Protein AF-A0A1X7DSU1-F1 (afdb_monomer_lite)

Structure (mmCIF, N/CA/C/O backbone):
data_AF-A0A1X7DSU1-F1
#
_entry.id   AF-A0A1X7DSU1-F1
#
loop_
_atom_site.group_PDB
_atom_site.id
_atom_site.type_symbol
_atom_site.label_atom_id
_atom_site.label_alt_id
_atom_site.label_comp_id
_atom_site.label_asym_id
_atom_site.label_entity_id
_atom_site.label_seq_id
_atom_site.pdbx_PDB_ins_code
_atom_site.Cartn_x
_atom_site.Cartn_y
_atom_site.Cartn_z
_atom_site.occupancy
_atom_site.B_iso_or_equiv
_atom_site.auth_seq_id
_atom_site.auth_comp_id
_atom_site.auth_asym_id
_atom_site.auth_atom_id
_atom_site.pdbx_PDB_model_num
ATOM 1 N N . MET A 1 1 ? 17.493 -25.623 -11.141 1.00 43.12 1 MET A N 1
ATOM 2 C CA . MET A 1 1 ? 17.955 -24.759 -12.253 1.00 43.12 1 MET A CA 1
ATOM 3 C C . MET A 1 1 ? 16.975 -23.604 -12.408 1.00 43.12 1 MET A C 1
ATOM 5 O O . MET A 1 1 ? 15.804 -23.852 -12.664 1.00 43.12 1 MET A O 1
ATOM 9 N N . GLY A 1 2 ? 17.407 -22.365 -12.158 1.00 57.72 2 GLY A N 1
ATOM 10 C CA . GLY A 1 2 ? 16.539 -21.190 -12.284 1.00 57.72 2 GLY A CA 1
ATOM 11 C C . GLY A 1 2 ? 16.185 -20.933 -13.747 1.00 57.72 2 GLY A C 1
ATOM 12 O O . GLY A 1 2 ? 17.077 -20.900 -14.594 1.00 57.72 2 GLY A O 1
ATOM 13 N N . LYS A 1 3 ? 14.893 -20.769 -14.056 1.00 66.44 3 LYS A N 1
ATOM 14 C CA . LYS A 1 3 ? 14.447 -20.371 -15.398 1.00 66.44 3 LYS A CA 1
ATOM 15 C C . LYS A 1 3 ? 15.136 -19.060 -15.783 1.00 66.44 3 LYS A C 1
ATOM 17 O O . LYS A 1 3 ? 15.076 -18.078 -15.043 1.00 66.44 3 LYS A O 1
ATOM 22 N N . ARG A 1 4 ? 15.801 -19.044 -16.939 1.00 81.25 4 ARG A N 1
ATOM 23 C CA . ARG A 1 4 ? 16.425 -17.839 -17.490 1.00 81.25 4 ARG A CA 1
ATOM 24 C C . ARG A 1 4 ? 15.317 -16.896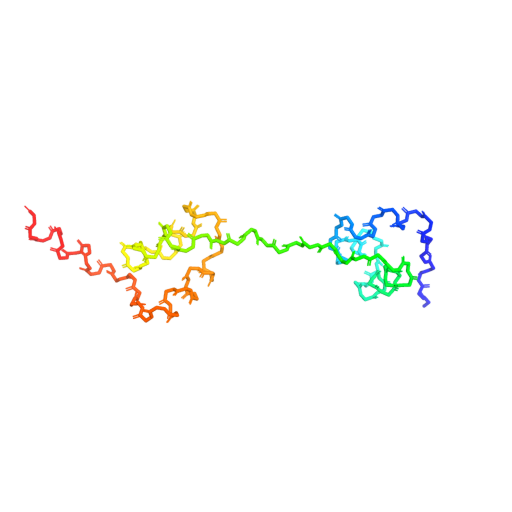 -17.962 1.00 81.25 4 ARG A C 1
ATOM 26 O O . ARG A 1 4 ? 14.570 -17.230 -18.875 1.00 81.25 4 ARG A O 1
ATOM 33 N N . ILE A 1 5 ? 15.195 -15.744 -17.309 1.00 87.19 5 ILE A N 1
ATOM 34 C CA . ILE A 1 5 ? 14.191 -14.727 -17.641 1.00 87.19 5 ILE A CA 1
ATOM 35 C C . ILE A 1 5 ? 14.673 -13.945 -18.864 1.00 87.19 5 ILE A C 1
ATOM 37 O O . ILE A 1 5 ? 15.768 -13.376 -18.852 1.00 87.19 5 ILE A O 1
ATOM 41 N N . ASP A 1 6 ? 13.845 -13.891 -19.903 1.00 91.62 6 ASP A N 1
ATOM 42 C CA . ASP A 1 6 ? 14.053 -13.009 -21.050 1.00 91.62 6 ASP A CA 1
ATOM 43 C C . ASP A 1 6 ? 13.596 -11.585 -20.713 1.00 91.62 6 ASP A C 1
ATOM 45 O O . ASP A 1 6 ? 12.442 -11.212 -20.914 1.00 91.62 6 ASP A O 1
ATOM 49 N N . TRP A 1 7 ? 14.509 -10.790 -20.155 1.00 91.81 7 TRP A N 1
ATOM 50 C CA . TRP A 1 7 ? 14.218 -9.432 -19.693 1.00 91.81 7 TRP A CA 1
ATOM 51 C C . TRP A 1 7 ? 13.771 -8.467 -20.792 1.00 91.81 7 TRP A C 1
ATOM 53 O O . TRP A 1 7 ? 13.059 -7.517 -20.477 1.00 91.81 7 TRP A O 1
ATOM 63 N N . SER A 1 8 ? 14.114 -8.719 -22.060 1.00 90.31 8 SER A N 1
ATOM 64 C CA . SER A 1 8 ? 13.746 -7.831 -23.172 1.00 90.31 8 SER A CA 1
ATOM 65 C C . SER A 1 8 ? 12.228 -7.621 -23.273 1.00 90.31 8 SER A C 1
ATOM 67 O O . SER A 1 8 ? 11.763 -6.525 -23.573 1.00 90.31 8 SER A O 1
ATOM 69 N N . ARG A 1 9 ? 11.445 -8.647 -22.916 1.00 92.38 9 ARG A N 1
ATOM 70 C CA . ARG A 1 9 ? 9.974 -8.619 -22.929 1.00 92.38 9 ARG A CA 1
ATOM 71 C C . ARG A 1 9 ? 9.357 -7.897 -21.729 1.00 92.38 9 ARG A C 1
ATOM 73 O O . ARG A 1 9 ? 8.205 -7.470 -21.800 1.00 92.38 9 ARG A O 1
ATOM 80 N N . TRP A 1 10 ? 10.101 -7.780 -20.629 1.00 93.38 10 TRP A N 1
ATOM 81 C CA . TRP A 1 10 ? 9.591 -7.331 -19.327 1.00 93.38 10 TRP A CA 1
ATOM 82 C C . TRP A 1 10 ? 10.134 -5.973 -18.889 1.00 93.38 10 TRP A C 1
ATOM 84 O O . TRP A 1 10 ? 9.517 -5.338 -18.036 1.00 93.38 10 TRP A O 1
ATOM 94 N N . ASP A 1 11 ? 11.242 -5.505 -19.470 1.00 94.00 11 ASP A N 1
ATOM 95 C CA . ASP A 1 11 ? 11.871 -4.233 -19.096 1.00 94.00 11 ASP A CA 1
ATOM 96 C C . ASP A 1 11 ? 10.897 -3.047 -19.208 1.00 94.00 11 ASP A C 1
ATOM 98 O O . ASP A 1 11 ? 10.904 -2.169 -18.348 1.00 94.00 11 ASP A O 1
ATOM 102 N N . GLN A 1 12 ? 9.983 -3.075 -20.186 1.00 93.62 12 GLN A N 1
ATOM 103 C CA . GLN A 1 12 ? 8.932 -2.063 -20.369 1.00 93.62 12 GLN A CA 1
ATOM 104 C C . GLN A 1 12 ? 7.914 -1.982 -19.216 1.00 93.62 12 GLN A C 1
ATOM 106 O O . GLN A 1 12 ? 7.245 -0.966 -19.055 1.00 93.62 12 GLN A O 1
ATOM 111 N N . LEU A 1 13 ? 7.768 -3.045 -18.415 1.00 92.88 13 LEU A N 1
ATOM 112 C CA . LEU A 1 13 ? 6.826 -3.084 -17.293 1.00 92.88 13 LEU A CA 1
ATOM 113 C C . LEU A 1 13 ? 7.452 -2.580 -15.990 1.00 92.88 13 LEU A C 1
ATOM 115 O O . LEU A 1 13 ? 6.725 -2.219 -15.060 1.00 92.88 13 LEU A O 1
ATOM 119 N N . LEU A 1 14 ? 8.781 -2.526 -15.905 1.00 93.12 14 LEU A N 1
ATOM 120 C CA . LEU A 1 14 ? 9.485 -2.094 -14.703 1.00 93.12 14 LEU A CA 1
ATOM 121 C C . LEU A 1 14 ? 9.128 -0.640 -14.375 1.00 93.12 14 LEU A C 1
ATOM 123 O O . LEU A 1 14 ? 9.179 0.238 -15.229 1.00 93.12 14 LEU A O 1
ATOM 127 N N . GLY A 1 15 ? 8.746 -0.379 -13.124 1.00 90.06 15 GLY A N 1
ATOM 128 C CA . GLY A 1 15 ? 8.328 0.958 -12.684 1.00 90.06 15 GLY A CA 1
ATOM 129 C C . GLY A 1 15 ? 6.902 1.362 -13.083 1.00 90.06 15 GLY A C 1
ATOM 130 O O . GLY A 1 15 ? 6.414 2.366 -12.570 1.00 90.06 15 GLY A O 1
ATOM 131 N N . THR A 1 16 ? 6.204 0.580 -13.918 1.00 9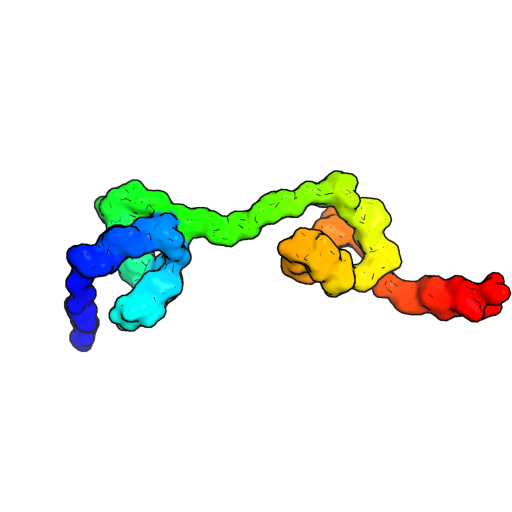1.69 16 THR A N 1
ATOM 132 C CA . THR A 1 16 ? 4.783 0.812 -14.269 1.00 91.69 16 THR A CA 1
ATOM 133 C C . THR A 1 16 ? 3.809 0.134 -13.305 1.00 91.69 16 THR A C 1
ATOM 135 O O . THR A 1 16 ? 2.658 0.545 -13.189 1.00 91.69 16 THR A O 1
ATOM 138 N N . LYS A 1 17 ? 4.278 -0.913 -12.619 1.00 90.88 17 LYS A N 1
ATOM 139 C CA . LYS A 1 17 ? 3.541 -1.714 -11.638 1.00 90.88 17 LYS A CA 1
ATOM 140 C C . LYS A 1 17 ? 4.451 -2.085 -10.478 1.00 90.88 17 LYS A C 1
ATOM 142 O O . LYS A 1 17 ? 5.672 -1.923 -10.549 1.00 90.88 17 LYS A O 1
ATOM 147 N N . ILE A 1 18 ? 3.856 -2.596 -9.405 1.00 92.44 18 ILE A N 1
ATOM 148 C CA . ILE A 1 18 ? 4.611 -3.081 -8.249 1.00 92.44 18 ILE A CA 1
ATOM 149 C C . ILE A 1 18 ? 5.459 -4.284 -8.687 1.00 92.44 18 ILE A C 1
ATOM 151 O O . ILE A 1 18 ? 4.956 -5.188 -9.354 1.00 92.44 18 ILE A O 1
ATOM 155 N N . ASP A 1 19 ? 6.729 -4.325 -8.268 1.00 93.19 19 ASP A N 1
ATOM 156 C CA . ASP A 1 19 ? 7.684 -5.389 -8.627 1.00 93.19 19 ASP A CA 1
ATOM 157 C C . ASP A 1 19 ? 7.123 -6.801 -8.343 1.00 93.19 19 ASP A C 1
ATOM 159 O O . ASP A 1 19 ? 7.389 -7.738 -9.090 1.00 93.19 19 ASP A O 1
ATOM 163 N N . TYR A 1 20 ? 6.295 -6.944 -7.301 1.00 92.94 20 TYR A N 1
ATOM 164 C CA . TYR A 1 20 ? 5.590 -8.184 -6.961 1.00 92.94 20 TYR A CA 1
ATOM 165 C C . TYR A 1 20 ? 4.608 -8.655 -8.045 1.00 92.94 20 TYR A C 1
ATOM 167 O O . TYR A 1 20 ? 4.577 -9.839 -8.374 1.00 92.94 20 TYR A O 1
ATOM 175 N N . GLU A 1 21 ? 3.817 -7.750 -8.624 1.00 93.38 21 GLU A N 1
ATOM 176 C CA . GLU A 1 21 ? 2.854 -8.109 -9.672 1.00 93.38 21 GLU A CA 1
ATOM 177 C C . GLU A 1 21 ? 3.575 -8.546 -10.944 1.00 93.38 21 GLU A C 1
ATOM 179 O O . GLU A 1 21 ? 3.213 -9.549 -11.555 1.00 93.38 21 GLU A O 1
ATOM 184 N N . ILE A 1 22 ? 4.640 -7.828 -11.301 1.00 93.50 22 ILE A N 1
ATOM 185 C CA . ILE A 1 22 ? 5.500 -8.165 -12.437 1.00 93.50 22 ILE A CA 1
ATOM 186 C C . ILE A 1 22 ? 6.153 -9.533 -12.202 1.00 93.50 22 ILE A C 1
ATOM 188 O O . ILE A 1 22 ? 6.151 -10.383 -13.087 1.00 93.50 22 ILE A O 1
ATOM 192 N N . ALA A 1 23 ? 6.649 -9.793 -10.991 1.00 94.00 23 ALA A N 1
ATOM 193 C CA . ALA A 1 23 ? 7.256 -11.071 -10.637 1.00 94.00 23 ALA A CA 1
ATOM 194 C C . ALA A 1 23 ? 6.262 -12.238 -10.740 1.00 94.00 23 ALA A C 1
ATOM 196 O O . ALA A 1 23 ? 6.594 -13.280 -11.306 1.00 94.00 23 ALA A O 1
ATOM 197 N N . LYS A 1 24 ? 5.014 -12.037 -10.296 1.00 94.00 24 LYS A N 1
ATOM 198 C CA . LYS A 1 24 ? 3.928 -13.012 -10.462 1.00 94.00 24 LYS A CA 1
ATOM 199 C C . LYS A 1 24 ? 3.628 -13.297 -11.938 1.00 94.00 24 LYS A C 1
ATOM 201 O O . LYS A 1 24 ? 3.371 -14.445 -12.280 1.00 94.00 24 LYS A O 1
ATOM 206 N N . GLN A 1 25 ? 3.688 -12.284 -12.807 1.00 92.75 25 GLN A N 1
ATOM 207 C CA . GLN A 1 25 ? 3.497 -12.456 -14.254 1.00 92.75 25 GLN A CA 1
ATOM 208 C C . GLN A 1 25 ? 4.657 -13.203 -14.924 1.00 92.75 25 GLN A C 1
ATOM 210 O O . GLN A 1 25 ? 4.428 -14.028 -15.803 1.00 92.75 25 GLN A O 1
ATOM 215 N N . ILE A 1 26 ? 5.893 -12.941 -14.495 1.00 91.81 26 ILE A N 1
ATOM 216 C CA . ILE A 1 26 ? 7.098 -13.614 -15.006 1.00 91.81 26 ILE A CA 1
ATOM 217 C C . ILE A 1 26 ? 7.211 -15.052 -14.467 1.00 91.81 26 ILE A C 1
ATOM 219 O O . ILE A 1 26 ? 7.835 -15.907 -15.096 1.00 91.81 26 ILE A O 1
ATOM 223 N N . GLY A 1 27 ? 6.629 -15.325 -13.296 1.00 91.88 27 GLY A N 1
ATOM 224 C CA . GLY A 1 27 ? 6.858 -16.558 -12.544 1.00 91.88 27 GLY A CA 1
ATOM 225 C C . GLY A 1 27 ? 8.214 -16.556 -11.833 1.00 91.88 27 GLY A C 1
ATOM 226 O O . GLY A 1 27 ? 8.897 -17.579 -11.798 1.00 91.88 27 GLY A O 1
ATOM 227 N N . CYS A 1 28 ? 8.631 -15.400 -11.312 1.00 91.44 28 CYS A N 1
ATOM 228 C CA . CYS A 1 28 ? 9.864 -15.231 -10.546 1.00 91.44 28 CYS A CA 1
ATOM 229 C C . CYS A 1 28 ? 9.606 -14.514 -9.212 1.00 91.44 28 CYS A C 1
ATOM 231 O O . CYS A 1 28 ? 8.468 -14.224 -8.848 1.00 91.44 28 CYS A O 1
ATOM 233 N N . GLU A 1 29 ? 10.669 -14.240 -8.459 1.00 92.31 29 GLU A N 1
ATOM 234 C CA . GLU A 1 29 ? 10.574 -13.547 -7.175 1.00 92.31 29 GLU A CA 1
ATOM 235 C C . GLU A 1 29 ? 10.667 -12.020 -7.333 1.00 92.31 29 GLU A C 1
ATOM 237 O O . GLU A 1 29 ? 11.450 -11.505 -8.137 1.00 92.31 29 GLU A O 1
ATOM 242 N N . ALA A 1 30 ? 9.938 -11.271 -6.499 1.00 92.88 30 ALA A N 1
ATOM 243 C CA . ALA A 1 30 ? 9.949 -9.803 -6.506 1.00 92.88 30 ALA A CA 1
ATOM 244 C C . ALA A 1 30 ? 11.356 -9.169 -6.380 1.00 92.88 30 ALA A C 1
ATOM 246 O O . ALA A 1 30 ? 11.630 -8.209 -7.107 1.00 92.88 30 ALA A O 1
ATOM 247 N N . PRO A 1 31 ? 12.295 -9.694 -5.558 1.00 95.00 31 PRO A N 1
ATOM 248 C CA . PRO A 1 31 ? 13.661 -9.171 -5.497 1.00 95.00 31 PRO A CA 1
ATOM 249 C C . PRO A 1 31 ? 14.415 -9.268 -6.829 1.00 95.00 31 PRO A C 1
ATOM 251 O O . PRO A 1 31 ? 15.275 -8.433 -7.109 1.00 95.00 31 PRO A O 1
ATOM 254 N N . THR A 1 32 ? 14.095 -10.253 -7.670 1.00 94.31 32 THR A N 1
ATOM 255 C CA . THR A 1 32 ? 14.712 -10.424 -8.994 1.00 94.31 32 THR A CA 1
ATOM 256 C C . THR A 1 32 ? 14.297 -9.296 -9.939 1.00 94.31 32 THR A C 1
ATOM 258 O O . THR A 1 32 ? 15.145 -8.697 -10.603 1.00 94.31 32 THR A O 1
ATOM 261 N N . VAL A 1 33 ? 13.012 -8.931 -9.927 1.00 94.81 33 VAL A N 1
ATOM 262 C CA . VAL A 1 33 ? 12.475 -7.776 -10.665 1.00 94.81 33 VAL A CA 1
ATOM 263 C C . VAL A 1 33 ? 13.037 -6.464 -10.119 1.00 94.81 33 VAL A C 1
ATOM 265 O O . VAL A 1 33 ? 13.514 -5.634 -10.894 1.00 94.81 33 VAL A O 1
ATOM 268 N N . ALA A 1 34 ? 13.087 -6.302 -8.793 1.00 94.31 34 ALA A N 1
ATOM 269 C CA . ALA A 1 34 ? 13.648 -5.112 -8.156 1.00 94.31 34 ALA A CA 1
ATOM 270 C C . ALA A 1 34 ? 15.127 -4.902 -8.526 1.00 94.31 34 ALA A C 1
ATOM 272 O O . ALA A 1 34 ? 15.525 -3.794 -8.886 1.00 94.31 34 ALA A O 1
ATOM 273 N N . LYS A 1 35 ? 15.942 -5.968 -8.512 1.00 95.44 35 LYS A N 1
ATOM 274 C CA . LYS A 1 35 ? 17.348 -5.924 -8.950 1.00 95.44 35 LYS A CA 1
ATOM 275 C C . LYS A 1 35 ? 17.474 -5.488 -10.410 1.00 95.44 35 LYS A C 1
ATOM 277 O O . LYS A 1 35 ? 18.314 -4.640 -10.712 1.00 95.44 35 LYS A O 1
ATOM 282 N N . ARG A 1 36 ? 16.637 -6.018 -11.313 1.00 94.81 36 ARG A N 1
ATOM 283 C CA . ARG A 1 36 ? 16.625 -5.596 -12.724 1.00 94.81 36 ARG A CA 1
ATOM 284 C C . ARG A 1 36 ? 16.250 -4.121 -12.861 1.00 94.81 36 ARG A C 1
ATOM 286 O O . ARG A 1 36 ? 16.979 -3.373 -13.508 1.00 94.81 36 ARG A O 1
ATOM 293 N N . ARG A 1 37 ? 15.164 -3.697 -12.212 1.00 96.12 37 ARG A N 1
ATOM 294 C CA . ARG A 1 37 ? 14.678 -2.312 -12.214 1.00 96.12 37 ARG A CA 1
ATOM 295 C C . ARG A 1 37 ? 15.755 -1.333 -11.737 1.00 96.12 37 ARG A C 1
ATOM 297 O O . ARG A 1 37 ? 15.993 -0.320 -12.389 1.00 96.12 37 ARG A O 1
ATOM 304 N N . LEU A 1 38 ? 16.450 -1.662 -10.646 1.00 95.88 38 LEU A N 1
ATOM 305 C CA . LEU A 1 38 ? 17.553 -0.857 -10.111 1.00 95.88 38 LEU A CA 1
ATOM 306 C C . LEU A 1 38 ? 18.773 -0.833 -11.040 1.00 95.88 38 LEU A C 1
ATOM 308 O O . LEU A 1 38 ? 19.368 0.228 -11.217 1.00 95.88 38 LEU A O 1
ATOM 312 N N . LYS A 1 39 ? 19.117 -1.956 -11.687 1.00 95.94 39 LYS A N 1
ATOM 313 C CA . LYS A 1 39 ? 20.194 -2.008 -12.693 1.00 95.94 39 LYS A CA 1
ATOM 314 C C . LYS A 1 39 ? 19.923 -1.066 -13.872 1.00 95.94 39 LYS A C 1
ATOM 316 O O . LYS A 1 39 ? 20.854 -0.459 -14.388 1.00 95.94 39 LYS A O 1
ATOM 321 N N . LEU A 1 40 ? 18.655 -0.916 -14.256 1.00 94.81 40 LEU A N 1
ATOM 322 C CA . LEU A 1 40 ? 18.207 0.024 -15.287 1.00 94.81 40 LEU A CA 1
ATOM 323 C C . LEU A 1 40 ? 17.934 1.440 -14.748 1.00 94.81 40 LEU A C 1
ATOM 325 O O . LEU A 1 40 ? 17.476 2.298 -15.495 1.00 94.81 40 LEU A O 1
ATOM 329 N N . LYS A 1 41 ? 18.219 1.702 -13.463 1.00 96.12 41 LYS A N 1
ATOM 330 C CA . LYS A 1 41 ? 17.985 2.987 -12.778 1.00 96.12 41 LYS A CA 1
ATOM 331 C C . LYS A 1 41 ? 16.526 3.467 -12.840 1.00 96.12 41 LYS A C 1
ATOM 333 O O . LYS A 1 41 ? 16.251 4.661 -12.736 1.00 96.12 41 LYS A O 1
ATOM 338 N N . ILE A 1 42 ? 15.580 2.538 -12.958 1.00 94.38 42 ILE A N 1
ATOM 339 C CA . ILE A 1 42 ? 14.147 2.832 -12.997 1.00 94.38 42 ILE A CA 1
ATOM 340 C C . ILE A 1 42 ? 13.622 2.969 -11.559 1.00 94.38 42 ILE A C 1
ATOM 342 O O . ILE A 1 42 ? 13.885 2.139 -10.679 1.00 94.38 42 ILE A O 1
ATOM 346 N N . LYS A 1 43 ? 12.861 4.033 -11.295 1.00 91.81 43 LYS A N 1
ATOM 347 C CA . LYS A 1 43 ? 12.226 4.247 -9.986 1.00 91.81 43 LYS A CA 1
ATOM 348 C C . LYS A 1 43 ? 11.135 3.193 -9.736 1.00 91.81 43 LYS A C 1
ATOM 350 O O . LYS A 1 43 ? 10.508 2.733 -10.687 1.00 91.81 43 LYS A O 1
ATOM 355 N N . PRO A 1 44 ? 10.913 2.772 -8.479 1.00 90.38 44 PRO A N 1
ATOM 356 C CA . PRO A 1 44 ? 9.820 1.860 -8.163 1.00 90.38 44 PRO A CA 1
ATOM 357 C C . PRO A 1 44 ? 8.472 2.496 -8.506 1.00 90.38 44 PRO A C 1
ATOM 359 O O . PRO A 1 44 ? 8.319 3.718 -8.446 1.00 90.38 44 PRO A O 1
ATOM 362 N N . PHE A 1 45 ? 7.485 1.659 -8.818 1.00 89.88 45 PHE A N 1
ATOM 363 C CA . PHE A 1 45 ? 6.114 2.125 -8.960 1.00 89.88 45 PHE A CA 1
ATOM 364 C C . PHE A 1 45 ? 5.597 2.619 -7.604 1.00 89.88 45 PHE A C 1
ATOM 366 O O . PHE A 1 45 ? 5.491 1.854 -6.641 1.00 89.88 45 PHE A O 1
ATOM 373 N N . ASN A 1 46 ? 5.276 3.908 -7.524 1.00 78.44 46 ASN A N 1
ATOM 374 C CA . ASN A 1 46 ? 4.723 4.513 -6.320 1.00 78.44 46 ASN A CA 1
ATOM 375 C C . ASN A 1 46 ? 3.234 4.168 -6.203 1.00 78.44 46 ASN A C 1
ATOM 377 O O . ASN A 1 46 ? 2.374 4.959 -6.573 1.00 78.44 46 ASN A O 1
ATOM 381 N N . SER A 1 47 ? 2.927 3.004 -5.627 1.00 69.44 47 SER A N 1
ATOM 382 C CA . SER A 1 47 ? 1.549 2.615 -5.287 1.00 69.44 47 SER A CA 1
ATOM 383 C C . SER A 1 47 ? 1.065 3.221 -3.964 1.00 69.44 47 SER A C 1
ATOM 385 O O . SER A 1 47 ? 0.090 2.741 -3.380 1.00 69.44 47 SER A O 1
ATOM 387 N N . THR A 1 48 ? 1.751 4.237 -3.429 1.00 70.88 48 THR A N 1
ATOM 388 C CA . THR A 1 48 ? 1.293 4.889 -2.202 1.00 70.88 48 THR A CA 1
ATOM 389 C C . THR A 1 48 ? -0.096 5.472 -2.453 1.00 70.88 4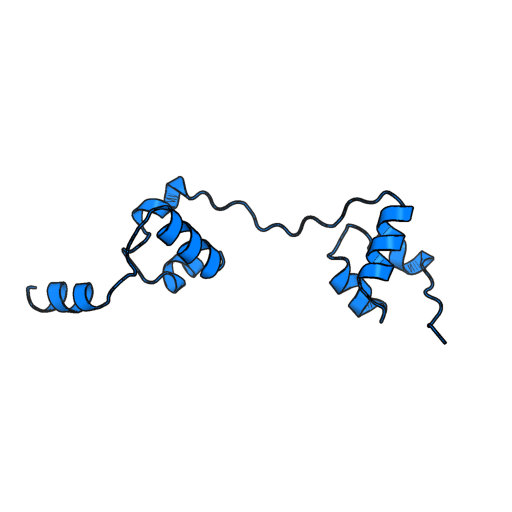8 THR A C 1
ATOM 391 O O . THR A 1 48 ? -0.226 6.315 -3.346 1.00 70.88 48 THR A O 1
ATOM 394 N N . PRO A 1 49 ? -1.125 5.050 -1.698 1.00 67.50 49 PRO A N 1
ATOM 395 C CA . PRO A 1 49 ? -2.461 5.592 -1.866 1.00 67.50 49 PRO A CA 1
ATOM 396 C C . PRO A 1 49 ? -2.441 7.113 -1.654 1.00 67.50 49 PRO A C 1
ATOM 398 O O . PRO A 1 49 ? -1.588 7.620 -0.911 1.00 67.50 49 PRO A O 1
ATOM 401 N N . PRO A 1 50 ? -3.365 7.853 -2.293 1.00 72.31 50 PRO A N 1
ATOM 402 C CA . PRO A 1 50 ? -3.437 9.299 -2.147 1.00 72.31 50 PRO A CA 1
ATOM 403 C C . PRO A 1 50 ? -3.513 9.680 -0.666 1.00 72.31 50 PRO A C 1
ATOM 405 O O . PRO A 1 50 ? -4.211 9.046 0.131 1.00 72.31 50 PRO A O 1
ATOM 408 N N . LYS A 1 51 ? -2.765 10.721 -0.283 1.00 81.56 51 LYS A N 1
ATOM 409 C CA . LYS A 1 51 ? -2.758 11.207 1.099 1.00 81.56 51 LYS A CA 1
ATOM 410 C C . LYS A 1 51 ? -4.167 11.660 1.476 1.00 81.56 51 LYS A C 1
ATOM 412 O O . LYS A 1 51 ? -4.734 12.549 0.846 1.00 81.56 51 LYS A O 1
ATOM 417 N N . ILE A 1 52 ? -4.711 11.068 2.534 1.00 87.44 52 ILE A N 1
ATOM 418 C CA . ILE A 1 52 ? -6.015 11.446 3.079 1.00 87.44 52 ILE A CA 1
ATOM 419 C C . ILE A 1 52 ? -5.912 12.859 3.654 1.00 87.44 52 ILE A C 1
ATOM 421 O O . ILE A 1 52 ? -5.052 13.138 4.494 1.00 87.44 52 ILE A O 1
ATOM 425 N N . ASN A 1 53 ? -6.817 13.745 3.239 1.00 90.38 53 ASN A N 1
ATOM 426 C CA . ASN A 1 53 ? -6.941 15.066 3.841 1.00 90.38 53 ASN A CA 1
ATOM 427 C C . ASN A 1 53 ? -7.698 14.973 5.175 1.00 90.38 53 ASN A C 1
ATOM 429 O O . ASN A 1 53 ? -8.901 15.220 5.240 1.00 90.38 53 ASN A O 1
ATOM 433 N N . TRP A 1 54 ? -6.982 14.608 6.238 1.00 90.88 54 TRP A N 1
ATOM 434 C CA . TRP A 1 54 ? -7.556 14.401 7.568 1.00 90.88 54 TRP A CA 1
ATOM 435 C C . TRP A 1 54 ? -8.245 15.632 8.155 1.00 90.88 54 TRP A C 1
ATOM 437 O O . TRP A 1 54 ? -9.252 15.469 8.831 1.00 90.88 54 TRP A O 1
ATOM 447 N N . LYS A 1 55 ? -7.810 16.854 7.812 1.00 89.81 55 LYS A N 1
ATOM 448 C CA . LYS A 1 55 ? -8.476 18.085 8.275 1.00 89.81 55 LYS A CA 1
ATOM 449 C C . LYS A 1 55 ? -9.973 18.103 7.936 1.00 89.81 55 LYS A C 1
ATOM 451 O O . LYS A 1 55 ? -10.763 18.652 8.690 1.00 89.81 55 LYS A O 1
ATOM 456 N N . LYS A 1 56 ? -10.375 17.471 6.825 1.00 90.75 56 LYS A N 1
ATOM 457 C CA . LYS A 1 56 ? -11.784 17.363 6.414 1.00 90.75 56 LYS A CA 1
ATOM 458 C C . LYS A 1 56 ? -12.577 16.298 7.174 1.00 90.75 56 LYS A C 1
ATOM 460 O O . LYS A 1 56 ? -13.797 16.325 7.112 1.00 90.75 56 LYS A O 1
ATOM 465 N N . TYR A 1 57 ? -11.919 15.358 7.847 1.00 91.12 57 TYR A N 1
ATOM 466 C CA . TYR A 1 57 ? -12.556 14.161 8.407 1.00 91.12 57 TYR A CA 1
ATOM 467 C C . TYR A 1 57 ? -12.298 13.950 9.898 1.00 91.12 57 TYR A C 1
ATOM 469 O O . TYR A 1 57 ? -12.965 13.111 10.491 1.00 91.12 57 TYR A O 1
ATOM 477 N N . ASP A 1 58 ? -11.376 14.698 10.511 1.00 91.31 58 ASP A N 1
ATOM 478 C CA . ASP A 1 58 ? -11.035 14.539 11.928 1.00 91.31 58 ASP A CA 1
ATOM 479 C C . ASP A 1 58 ? -12.268 14.707 12.836 1.00 91.31 58 ASP A C 1
ATOM 481 O O . ASP A 1 58 ? -12.422 13.949 13.785 1.00 91.31 58 ASP A O 1
ATOM 485 N N . HIS A 1 59 ? -13.209 15.592 12.475 1.00 90.19 59 HIS A N 1
ATOM 486 C CA . HIS A 1 59 ? -14.485 15.787 13.185 1.00 90.19 59 HIS A CA 1
ATOM 487 C C . HIS A 1 59 ? -15.434 14.572 13.148 1.00 90.19 59 HIS A C 1
ATOM 489 O O . HIS A 1 59 ? -16.434 14.556 13.857 1.00 90.19 59 HIS A O 1
ATOM 495 N N . ARG A 1 60 ? -15.172 13.579 12.287 1.00 88.75 60 ARG A N 1
ATOM 496 C CA . ARG A 1 60 ? -15.981 12.354 12.160 1.00 88.75 60 ARG A CA 1
ATOM 497 C C . ARG A 1 60 ? -15.365 11.151 12.865 1.00 88.75 60 ARG A C 1
ATOM 499 O O . ARG A 1 60 ? -15.971 10.084 12.901 1.00 88.75 60 ARG A O 1
ATOM 506 N N . LEU A 1 61 ? -14.140 11.281 13.368 1.00 89.12 61 LEU A N 1
ATOM 507 C CA . LEU A 1 61 ? -13.496 10.209 14.116 1.00 89.12 61 LEU A CA 1
ATOM 508 C C . LEU A 1 61 ? -14.227 10.041 15.449 1.00 89.12 61 LEU A C 1
ATOM 510 O O . LEU A 1 61 ? -14.461 11.020 16.148 1.00 89.12 61 LEU A O 1
ATOM 514 N N . GLY A 1 62 ? -14.600 8.806 15.788 1.00 86.19 62 GLY A N 1
ATOM 515 C CA . GLY A 1 62 ? -15.337 8.506 17.020 1.00 86.19 62 GLY A CA 1
ATOM 516 C C . GLY A 1 62 ? -16.838 8.819 16.975 1.00 86.19 62 GLY A C 1
ATOM 517 O O . GLY A 1 62 ? -17.554 8.348 17.850 1.00 86.19 62 GLY A O 1
ATOM 518 N N . SER A 1 63 ? -17.342 9.528 15.954 1.00 87.94 63 SER A N 1
ATOM 519 C CA . SER A 1 63 ? -18.786 9.779 15.790 1.00 87.94 63 SER A CA 1
ATOM 520 C C . SER A 1 63 ? -19.527 8.678 15.030 1.00 87.94 63 SER A C 1
ATOM 522 O O . SER A 1 63 ? -20.751 8.628 15.052 1.00 87.94 63 SER A O 1
ATOM 524 N N . MET A 1 64 ? -18.794 7.800 14.345 1.00 88.88 64 MET A N 1
ATOM 525 C CA . MET A 1 64 ? -19.322 6.623 13.657 1.00 88.88 64 MET A CA 1
ATOM 526 C C . MET A 1 64 ? -18.261 5.514 13.638 1.00 88.88 64 MET A C 1
ATOM 528 O O . MET A 1 64 ? -17.079 5.797 13.883 1.00 88.88 64 MET A O 1
ATOM 532 N N . PRO A 1 65 ? -18.628 4.265 13.308 1.00 90.50 65 PRO A N 1
ATOM 533 C CA . PRO A 1 65 ? -17.666 3.179 13.189 1.00 90.50 65 PRO A CA 1
ATOM 534 C C . PRO A 1 65 ? -16.542 3.496 12.189 1.00 90.50 65 PRO A C 1
ATOM 536 O O . PRO A 1 65 ? -16.788 3.966 11.073 1.00 90.50 65 PRO A O 1
ATOM 539 N N . ASP A 1 66 ? -15.298 3.154 12.552 1.00 90.44 66 ASP A N 1
ATOM 540 C CA . ASP A 1 66 ? -14.109 3.363 11.704 1.00 90.44 66 ASP A CA 1
ATOM 541 C C . ASP A 1 66 ? -14.295 2.735 10.302 1.00 90.44 66 ASP A C 1
ATOM 543 O O . ASP A 1 66 ? -13.782 3.255 9.310 1.00 90.44 66 ASP A O 1
ATOM 547 N N . GLN A 1 67 ? -15.060 1.640 10.202 1.00 90.75 67 GLN A N 1
ATOM 548 C CA . GLN A 1 67 ? -15.374 0.962 8.941 1.00 90.75 67 GLN A CA 1
ATOM 549 C C . GLN A 1 67 ? -16.255 1.804 8.009 1.00 90.75 67 GLN A C 1
ATOM 551 O O . GLN A 1 67 ? -16.010 1.845 6.801 1.00 90.75 67 GLN A O 1
ATOM 556 N N . GLU A 1 68 ? -17.264 2.488 8.541 1.00 91.94 68 GLU A N 1
ATOM 557 C CA . GLU A 1 68 ? -18.131 3.352 7.740 1.00 91.94 68 GLU A CA 1
ATOM 558 C C . GLU A 1 68 ? -17.396 4.602 7.278 1.00 91.94 68 GLU A C 1
ATOM 560 O O . GLU A 1 68 ? -17.477 4.994 6.109 1.00 91.94 68 GLU A O 1
ATOM 565 N N . LEU A 1 69 ? -16.616 5.198 8.179 1.00 91.56 69 LEU A N 1
ATOM 566 C CA . LEU A 1 69 ? -15.799 6.354 7.852 1.00 91.56 69 LEU A CA 1
ATOM 567 C C . LEU A 1 69 ? -14.739 6.003 6.796 1.00 91.56 69 LEU A C 1
ATOM 569 O O . LEU A 1 69 ? -14.532 6.765 5.852 1.00 91.56 69 LEU A O 1
ATOM 573 N N . ALA A 1 70 ? -14.130 4.817 6.884 1.00 91.81 70 ALA A N 1
ATOM 574 C CA . ALA A 1 70 ? -13.190 4.319 5.884 1.00 91.81 70 ALA A CA 1
ATOM 575 C C . ALA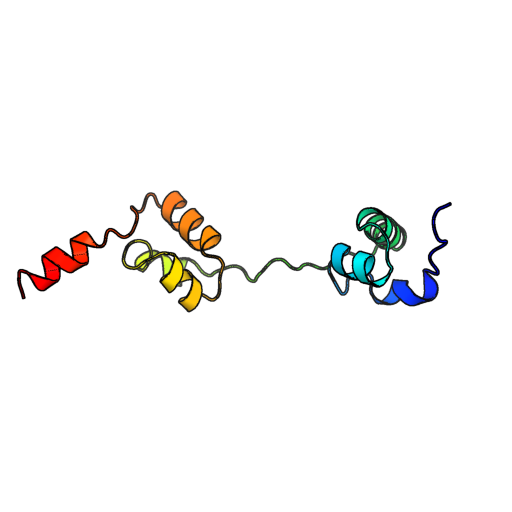 A 1 70 ? -13.831 4.180 4.493 1.00 91.81 70 ALA A C 1
ATOM 577 O O . ALA A 1 70 ? -13.236 4.627 3.508 1.00 91.81 70 ALA A O 1
ATOM 578 N N . LYS A 1 71 ? -15.063 3.650 4.411 1.00 91.38 71 LYS A N 1
ATOM 579 C CA . LYS A 1 71 ? -15.834 3.581 3.156 1.00 91.38 71 LYS A CA 1
ATOM 580 C C . LYS A 1 71 ? -16.101 4.976 2.581 1.00 91.38 71 LYS A C 1
ATOM 582 O O . LYS A 1 71 ? -15.870 5.191 1.394 1.00 91.38 71 LYS A O 1
ATOM 587 N N . LYS A 1 72 ? -16.510 5.939 3.418 1.00 90.31 72 LYS A N 1
ATOM 588 C CA . LYS A 1 72 ? -16.785 7.331 2.999 1.00 90.31 72 LYS A CA 1
ATOM 589 C C . LYS A 1 72 ? -15.535 8.047 2.477 1.00 90.31 72 LYS A C 1
ATOM 591 O O . LYS A 1 72 ? -15.605 8.749 1.473 1.00 90.31 72 LYS A O 1
ATOM 596 N N . ILE A 1 73 ? -14.387 7.850 3.127 1.00 89.81 73 ILE A N 1
ATOM 597 C CA . ILE A 1 73 ? -13.104 8.461 2.735 1.00 89.81 73 ILE A CA 1
ATOM 598 C C . ILE A 1 73 ? -12.449 7.702 1.562 1.00 89.81 73 ILE A C 1
ATOM 600 O O . ILE A 1 73 ? -11.534 8.227 0.929 1.00 89.81 73 ILE A O 1
ATOM 604 N N . LYS A 1 74 ? -12.918 6.484 1.247 1.00 89.31 74 LYS A N 1
ATOM 605 C CA . LYS A 1 74 ? -12.279 5.534 0.318 1.00 89.31 74 LYS A CA 1
ATOM 606 C C . LYS A 1 74 ? -10.844 5.203 0.742 1.00 89.31 74 LYS A C 1
ATOM 608 O O . LYS A 1 74 ? -9.908 5.253 -0.053 1.00 89.31 74 LYS A O 1
ATOM 613 N N . CYS A 1 75 ? -10.666 4.881 2.021 1.00 89.19 75 CYS A N 1
ATOM 614 C CA . CYS A 1 75 ? -9.377 4.489 2.585 1.00 89.19 75 CYS A CA 1
ATOM 615 C C . CYS A 1 75 ? -9.476 3.202 3.416 1.00 89.19 75 CYS A C 1
ATOM 617 O O . CYS A 1 75 ? -10.552 2.633 3.576 1.00 89.19 75 CYS A O 1
ATOM 619 N N . SER A 1 76 ? -8.342 2.723 3.937 1.00 89.94 76 SER A N 1
ATOM 620 C CA . SER A 1 76 ? -8.331 1.534 4.794 1.00 89.94 76 SER A CA 1
ATOM 621 C C . SER A 1 76 ? -8.859 1.844 6.200 1.00 89.94 76 SER A C 1
ATOM 623 O O . SER A 1 76 ? -8.562 2.901 6.762 1.00 89.94 76 SER A O 1
ATOM 625 N N . VAL A 1 77 ? -9.562 0.888 6.815 1.00 92.06 77 VAL A N 1
ATOM 626 C CA . VAL A 1 77 ? -10.010 0.980 8.221 1.00 92.06 77 VAL A CA 1
ATOM 627 C C . VAL A 1 77 ? -8.823 1.224 9.157 1.00 92.06 77 VAL A C 1
ATOM 629 O O . VAL A 1 77 ? -8.890 2.045 10.068 1.00 92.06 77 VAL A O 1
ATOM 632 N N . THR A 1 78 ? -7.683 0.592 8.872 1.00 90.62 78 THR A N 1
ATOM 633 C CA . THR A 1 78 ? -6.432 0.786 9.611 1.00 90.62 78 THR A CA 1
ATOM 634 C C . THR A 1 78 ? -5.945 2.236 9.561 1.00 90.62 78 THR A C 1
ATOM 636 O O . THR A 1 78 ? -5.426 2.733 10.558 1.00 90.62 78 THR A O 1
ATOM 639 N N . SER A 1 79 ? -6.117 2.943 8.438 1.00 91.19 79 SER A N 1
ATOM 640 C CA . SER A 1 79 ? -5.769 4.367 8.318 1.00 91.19 79 SER A CA 1
ATOM 641 C C . SER A 1 79 ? -6.616 5.231 9.254 1.00 91.19 79 SER A C 1
ATOM 643 O O . SER A 1 79 ? -6.063 6.083 9.949 1.00 91.19 79 SER A O 1
ATOM 645 N N . VAL A 1 80 ? -7.927 4.977 9.307 1.00 92.38 80 VAL A N 1
ATOM 646 C CA . VAL A 1 80 ? -8.875 5.667 10.199 1.00 92.38 80 VAL A CA 1
ATOM 647 C C . VAL A 1 80 ? -8.559 5.371 11.661 1.00 92.38 80 VAL A C 1
ATOM 649 O O . VAL A 1 80 ? -8.329 6.299 12.431 1.00 92.38 80 VAL A O 1
ATOM 652 N N . SER A 1 81 ? -8.409 4.094 12.020 1.00 91.12 81 SER A N 1
ATOM 653 C CA . SER A 1 81 ? -8.066 3.671 13.381 1.00 91.12 81 SER A CA 1
ATOM 654 C C . SER A 1 81 ? -6.744 4.281 13.865 1.00 91.12 81 SER A C 1
ATOM 656 O O . SER A 1 81 ? -6.654 4.793 14.982 1.00 91.12 81 SER A O 1
ATOM 658 N N . ARG A 1 82 ? -5.713 4.306 13.007 1.00 92.25 82 ARG A N 1
ATOM 659 C CA . ARG A 1 82 ? -4.431 4.965 13.310 1.00 92.25 82 ARG A CA 1
ATOM 660 C C . ARG A 1 82 ? -4.597 6.465 13.528 1.00 92.25 82 ARG A C 1
ATOM 662 O O . ARG A 1 82 ? -3.989 6.998 14.452 1.00 92.25 82 ARG A O 1
ATOM 669 N N . ARG A 1 83 ? -5.396 7.152 12.703 1.00 93.38 83 ARG A N 1
ATOM 670 C CA . ARG A 1 83 ? -5.652 8.588 12.879 1.00 93.38 83 ARG A CA 1
ATOM 671 C C . ARG A 1 83 ? -6.403 8.863 14.177 1.00 93.38 83 ARG A C 1
ATOM 673 O O . ARG A 1 83 ? -5.978 9.732 14.928 1.00 93.38 83 ARG A O 1
ATOM 680 N N . ARG A 1 84 ? -7.458 8.098 14.452 1.00 93.75 84 ARG A N 1
ATOM 681 C CA . ARG A 1 84 ? -8.261 8.191 15.672 1.00 93.75 84 ARG A CA 1
ATOM 682 C C . ARG A 1 84 ? -7.392 8.053 16.924 1.00 93.75 84 ARG A C 1
ATOM 684 O O . ARG A 1 84 ? -7.406 8.935 17.774 1.00 93.75 84 ARG A O 1
ATOM 691 N N . ARG A 1 85 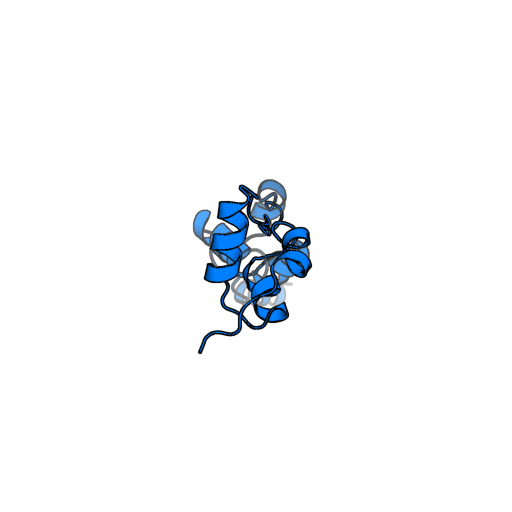? -6.549 7.010 16.979 1.00 91.69 85 ARG A N 1
ATOM 692 C CA . ARG A 1 85 ? -5.572 6.805 18.065 1.00 91.69 85 ARG A CA 1
ATOM 693 C C . ARG A 1 85 ? -4.555 7.939 18.162 1.00 91.69 85 ARG A C 1
ATOM 695 O O . ARG A 1 85 ? -4.236 8.361 19.261 1.00 91.69 85 ARG A O 1
ATOM 702 N N . LYS A 1 86 ? -4.072 8.465 17.031 1.00 93.31 86 LYS A N 1
ATOM 703 C CA . LYS A 1 86 ? -3.142 9.608 17.015 1.00 93.31 86 LYS A CA 1
ATOM 704 C C . LYS A 1 86 ? -3.749 10.872 17.636 1.00 93.31 86 LYS A C 1
ATOM 706 O O . LYS A 1 86 ? -3.005 11.698 18.149 1.00 93.31 86 LYS A O 1
ATOM 711 N N . LEU A 1 87 ? -5.070 11.029 17.562 1.00 91.50 87 LEU A N 1
ATOM 712 C CA . LEU A 1 87 ? -5.807 12.140 18.166 1.00 91.50 87 LEU A CA 1
ATOM 713 C C . LEU A 1 87 ? -6.401 11.788 19.540 1.00 91.50 87 LEU A C 1
ATOM 715 O O . LEU A 1 87 ? -7.177 12.573 20.067 1.00 91.50 87 LEU A O 1
ATOM 719 N N . ASN A 1 88 ? -6.055 10.627 20.114 1.00 91.75 88 ASN A N 1
ATOM 720 C CA . ASN A 1 88 ? -6.601 10.123 21.380 1.00 91.75 88 ASN A CA 1
ATOM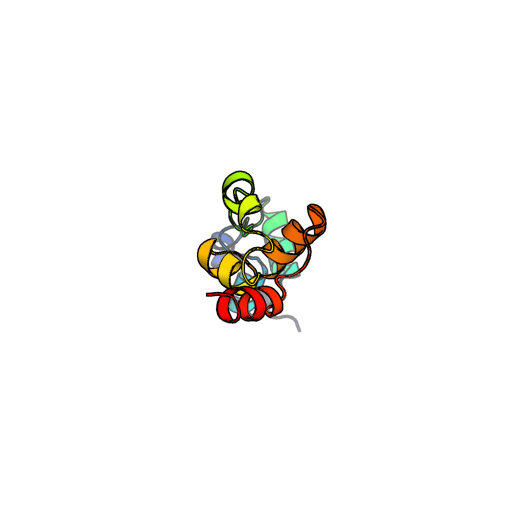 721 C C . ASN A 1 88 ? -8.139 10.070 21.428 1.00 91.75 88 ASN A C 1
ATOM 723 O O . ASN A 1 88 ? -8.742 10.194 22.488 1.00 91.75 88 ASN A O 1
ATOM 727 N N . ILE A 1 89 ? -8.782 9.860 20.278 1.00 89.12 89 ILE A N 1
ATOM 728 C CA . ILE A 1 89 ? -10.238 9.745 20.191 1.00 89.12 89 ILE A CA 1
ATOM 729 C C . ILE A 1 89 ? -10.641 8.301 20.528 1.00 89.12 89 ILE A C 1
ATOM 731 O O . ILE A 1 89 ? -10.068 7.330 20.008 1.00 89.12 89 ILE A O 1
ATOM 735 N N . THR A 1 90 ? -11.627 8.139 21.405 1.00 85.81 90 THR A N 1
ATOM 736 C CA . THR A 1 90 ? -12.161 6.830 21.799 1.00 85.81 90 THR A CA 1
ATOM 737 C C . THR A 1 90 ? -12.852 6.135 20.625 1.00 85.81 90 THR A C 1
ATOM 739 O O . THR A 1 90 ? -13.153 6.737 19.595 1.00 85.81 90 THR A O 1
ATOM 742 N N . ILE A 1 91 ? -13.014 4.814 20.719 1.00 82.38 91 ILE A N 1
ATOM 743 C CA . ILE A 1 91 ? -13.799 4.081 19.722 1.00 82.38 91 ILE A CA 1
ATOM 744 C C . ILE A 1 91 ? -15.249 4.558 19.760 1.00 82.38 91 ILE A C 1
ATOM 746 O O . ILE A 1 91 ? -15.754 4.922 20.818 1.00 82.38 91 ILE A O 1
ATOM 750 N N . TYR A 1 92 ? -15.917 4.505 18.612 1.00 79.31 92 TYR A N 1
ATOM 751 C CA . TYR A 1 92 ? -17.367 4.605 18.593 1.00 79.31 92 TYR A CA 1
ATOM 752 C C . TYR A 1 92 ? -17.944 3.447 19.421 1.00 79.31 92 TYR A C 1
ATOM 754 O O . TYR A 1 92 ? -17.722 2.281 19.087 1.00 79.31 92 TYR A O 1
ATOM 762 N N . MET A 1 93 ? -18.625 3.772 20.519 1.00 76.81 93 MET A N 1
ATOM 763 C CA . MET A 1 93 ? -19.376 2.820 21.335 1.00 76.81 93 MET A CA 1
ATOM 764 C C . MET A 1 93 ? -20.858 2.979 21.006 1.00 76.81 93 MET A C 1
ATOM 766 O O . MET A 1 93 ? -21.406 4.073 21.154 1.00 76.81 93 MET A O 1
ATOM 770 N N . ALA A 1 94 ? -21.489 1.891 20.565 1.00 63.06 94 ALA A N 1
ATOM 771 C CA . ALA A 1 94 ? -22.907 1.848 20.209 1.00 63.06 94 ALA A CA 1
ATOM 772 C C . ALA A 1 94 ? -23.850 2.144 21.398 1.00 63.06 94 ALA A C 1
ATOM 774 O O . ALA A 1 94 ? -25.025 2.410 21.189 1.00 63.06 94 ALA A O 1
ATOM 775 N N . GLU A 1 95 ? -23.356 2.195 22.642 1.00 55.75 95 GLU A N 1
ATOM 776 C CA . GLU A 1 95 ? -24.131 2.705 23.789 1.00 55.75 95 GLU A CA 1
ATOM 777 C C . GLU A 1 95 ? -24.606 4.157 23.594 1.00 55.75 95 GLU A C 1
ATOM 779 O O . GLU A 1 95 ? -25.655 4.534 24.112 1.00 55.75 95 GLU A O 1
ATOM 784 N N . ASN A 1 96 ? -23.908 4.956 22.774 1.00 53.84 96 ASN A N 1
ATOM 785 C CA . ASN A 1 96 ? -24.387 6.285 22.377 1.00 53.84 96 ASN A CA 1
ATOM 786 C C . ASN A 1 96 ? -25.645 6.231 21.493 1.00 53.84 96 ASN A C 1
ATOM 788 O O . ASN A 1 96 ? -26.379 7.210 21.415 1.00 53.84 96 ASN A O 1
ATOM 792 N N . GLU A 1 97 ? -25.908 5.118 20.813 1.00 55.12 97 GLU A N 1
ATOM 793 C CA . GLU A 1 97 ? -27.126 4.911 20.024 1.00 55.12 97 GLU A CA 1
ATOM 794 C C . GLU A 1 97 ? -28.302 4.516 20.933 1.00 55.12 97 GLU A C 1
ATOM 796 O O . GLU A 1 97 ? -29.418 4.994 20.747 1.00 55.12 97 GLU A O 1
ATOM 801 N N . ILE A 1 98 ? -28.030 3.740 21.991 1.00 53.00 98 ILE A N 1
ATOM 802 C CA . ILE A 1 98 ? -29.023 3.350 23.004 1.00 53.00 98 ILE A CA 1
ATOM 803 C C . ILE A 1 98 ? -29.472 4.568 23.823 1.00 53.00 98 ILE A C 1
ATOM 805 O O . ILE A 1 98 ? -30.669 4.772 23.996 1.00 53.00 98 ILE A O 1
ATOM 809 N N . LEU A 1 99 ? -28.547 5.424 24.274 1.00 52.38 99 LEU A N 1
ATOM 810 C CA . LEU A 1 99 ? -28.905 6.625 25.041 1.00 52.38 99 LEU A CA 1
ATOM 811 C C . LEU A 1 99 ? -29.735 7.623 24.217 1.00 52.38 99 LEU A C 1
ATOM 813 O O . LEU A 1 99 ? -30.695 8.185 24.732 1.00 52.38 99 LEU A O 1
ATOM 817 N N . ASN A 1 100 ? -29.431 7.814 22.932 1.00 53.56 100 ASN A N 1
ATOM 818 C CA . ASN A 1 100 ? -30.192 8.745 22.090 1.00 53.56 100 ASN A CA 1
ATOM 819 C C . ASN A 1 100 ? -31.587 8.229 21.693 1.00 53.56 100 ASN A C 1
ATOM 821 O O . ASN A 1 100 ? -32.440 9.041 21.359 1.00 53.56 100 ASN A O 1
ATOM 825 N N . ASN A 1 101 ? -31.828 6.915 21.743 1.00 53.06 101 ASN A N 1
ATOM 826 C CA . ASN A 1 101 ? -33.122 6.305 21.414 1.00 53.06 101 ASN A CA 1
ATOM 827 C C . ASN A 1 101 ? -34.007 6.032 22.649 1.00 53.06 101 ASN A C 1
ATOM 829 O O . ASN A 1 101 ? -35.183 5.721 22.511 1.00 53.06 101 ASN A O 1
ATOM 833 N N . VAL A 1 102 ? -33.447 6.111 23.861 1.00 52.75 102 VAL A N 1
ATOM 834 C CA . VAL A 1 102 ? -34.195 5.968 25.128 1.00 52.75 102 VAL A CA 1
ATOM 835 C C . VAL A 1 102 ? -34.698 7.323 25.651 1.00 52.75 102 VAL A C 1
ATOM 837 O O . VAL A 1 102 ? -35.648 7.360 26.429 1.00 52.75 102 VAL A O 1
ATOM 840 N N . TYR A 1 103 ? -34.103 8.435 25.207 1.00 47.84 103 TYR A N 1
ATOM 841 C CA . TYR A 1 103 ? -34.502 9.799 25.583 1.00 47.84 103 TYR A CA 1
ATOM 842 C C . TYR A 1 103 ? -35.121 10.623 24.430 1.00 47.84 103 TYR A C 1
ATOM 844 O O . TYR A 1 103 ? -35.258 11.838 24.581 1.00 47.84 103 TYR A O 1
ATOM 852 N N . SER A 1 104 ? -35.488 9.997 23.300 1.00 47.28 104 SER A N 1
ATOM 853 C CA . SER A 1 104 ? -36.293 10.609 22.221 1.00 47.28 104 SER A CA 1
ATOM 854 C C . SER A 1 104 ? -37.743 10.157 22.292 1.00 47.28 104 SER A C 1
ATOM 856 O O . SER A 1 104 ? -38.636 11.018 22.158 1.00 47.28 104 SER A O 1
#

Foldseek 3Di:
DDDDQPCVVQVVCALVDALCVSCVVRVHDSVVSVVVCVVVVHDHNPPPPPDQPCVVCVVVQLVDALVVSCVVSVHDSVVSVVSCVVVVHDGNDCVVVVVVVVVD

Secondary structure (DSSP, 8-state):
------GGGTGGGBTTB-HHHHHHHHTS-HHHHHHHHHHTTPPPP--PPPPP-GGGTGGGBTTB-HHHHHHHHTS-HHHHHHHHHHTTPPPPPTHHHHHHHH--

Radius of gyration: 22.25 Å; chains: 1; bounding box: 56×43×49 Å

Organism: NCBI:txid1519643

pLDDT: mean 85.17, std 13.57, range [43.12, 96.12]

Sequence (104 aa):
MGKRIDWSRWDQLLGTKIDYEIAKQIGCEAPTVAKRRLKLKIKPFNSTPPKINWKKYDHRLGSMPDQELAKKIKCSVTSVSRRRRKLNITIYMAENEILNNVYS